Protein AF-C5KXZ4-F1 (afdb_monomer)

InterPro domains:
  IPR020618 Adenylate kinase isoenzyme 6 [PTHR12595] (4-90)
  IPR027417 P-loop containing nucleoside triphosphate hydrolase [G3DSA:3.40.50.300] (2-90)
  IPR027417 P-loop containing nucleoside triphosphate hydrolase [SSF52540] (1-81)

Radius of gyration: 13.12 Å; Cα contacts (8 Å, |Δi|>4): 126; chains: 1; bounding box: 23×27×34 Å

Solvent-accessible surface area (backbone atoms only — not comparable to full-atom values): 5353 Å² total; per-residue (Å²): 131,56,43,64,46,78,47,68,50,69,89,88,77,48,54,71,61,50,47,54,52,49,26,50,73,75,71,61,48,52,71,42,54,42,67,57,48,34,66,76,70,60,31,40,83,50,76,40,80,91,76,74,47,57,62,60,32,59,67,56,44,52,55,51,41,51,76,71,22,44,63,63,67,31,55,34,32,38,35,44,65,77,68,85,80,57,62,97,76,102

Sequence (90 aa):
MPYSVLVAGTPGVGKTTFSKELAAAMGSCRVIELGKTIAAEHLYSEWDDDHNCSIFDEDAVEEHLESLGVFGKENVVVDFHSPDFLPSEW

Organism: Perkinsus marinus (strain ATCC 50983 / TXsc) (NCBI:txid423536)

Secondary structure (DSSP, 8-state):
---EEEE---TTSSHHHHHHHHHHHTTS-EEEEHHHHHHHTT-EEEEETTTTEEEE-HHHHHHHHHHTTTTTTS-EEEE-S--TTS-S--

Nearest PDB structures (foldseek):
  1rkb-assembly1_A  TM=8.802E-01  e=1.628E-07  Homo sapiens
  3iim-assembly1_A  TM=8.734E-01  e=2.442E-07  Homo sapiens
  5jzv-assembly1_A  TM=8.804E-01  e=9.427E-07  Homo sapiens
  3hr7-assembly1_B  TM=6.179E-01  e=6.982E-02  Helicobacter pylori 26695
  1via-assembly1_B  TM=5.655E-01  e=2.201E-01  Campylobacter jejuni

Foldseek 3Di:
DAAEAEQADDPPPCSVVVLQVVCVVVVHFEEAALQVVCVVVVQAPDADPVVRDGRGNLVSSQVVCVVVVNQPGHHYYYYDHDCPSPDPRD

Structure (mmCIF, N/CA/C/O backbone):
data_AF-C5KXZ4-F1
#
_entry.id   AF-C5KXZ4-F1
#
loop_
_atom_site.group_PDB
_atom_site.id
_atom_site.type_symbol
_atom_site.label_atom_id
_atom_site.label_alt_id
_atom_site.label_comp_id
_atom_site.label_asym_id
_atom_site.label_entity_id
_atom_site.label_seq_id
_atom_site.pdbx_PDB_ins_code
_atom_site.Cartn_x
_atom_site.Cartn_y
_atom_site.Cartn_z
_atom_site.occupancy
_atom_site.B_iso_or_equiv
_atom_site.auth_seq_id
_atom_site.auth_comp_id
_atom_site.auth_asym_id
_atom_site.auth_atom_id
_atom_site.pdbx_PDB_model_num
ATOM 1 N N . MET A 1 1 ? -7.608 8.926 16.121 1.00 78.06 1 MET A N 1
ATOM 2 C CA . MET A 1 1 ? -6.764 9.399 15.008 1.00 78.06 1 MET A CA 1
ATOM 3 C C . MET A 1 1 ? -6.651 8.250 14.025 1.00 78.06 1 MET A C 1
ATOM 5 O O . MET A 1 1 ? -6.550 7.125 14.511 1.00 78.06 1 MET A O 1
ATOM 9 N N . PRO A 1 2 ? -6.774 8.513 12.717 1.00 89.88 2 PRO A N 1
ATOM 10 C CA . PRO A 1 2 ? -6.563 7.503 11.687 1.00 89.88 2 PRO A CA 1
ATOM 11 C C . PRO A 1 2 ? -5.128 6.970 11.738 1.00 89.88 2 PRO A C 1
ATOM 13 O O . PRO A 1 2 ? -4.235 7.655 12.243 1.00 89.88 2 PRO A O 1
ATOM 16 N N . TYR A 1 3 ? -4.927 5.745 11.267 1.00 90.88 3 TYR A N 1
ATOM 17 C CA . TYR A 1 3 ? -3.620 5.098 11.234 1.00 90.88 3 TYR A CA 1
ATOM 18 C C . TYR A 1 3 ? -3.480 4.226 9.995 1.00 90.88 3 TYR A C 1
ATOM 20 O O . TYR A 1 3 ? -4.444 3.606 9.545 1.00 90.88 3 TYR A O 1
ATOM 28 N N . SER A 1 4 ? -2.241 4.072 9.546 1.00 93.31 4 SER A N 1
ATOM 29 C CA . SER A 1 4 ? -1.903 3.071 8.550 1.00 93.31 4 SER A CA 1
ATOM 30 C C . SER A 1 4 ? -0.784 2.172 9.037 1.00 93.31 4 SER A C 1
ATOM 32 O O . SER A 1 4 ? 0.145 2.605 9.715 1.00 93.31 4 SER A O 1
ATOM 34 N N . VAL A 1 5 ? -0.914 0.881 8.739 1.00 93.69 5 VAL A N 1
ATOM 35 C CA . VAL A 1 5 ? 0.067 -0.138 9.111 1.00 93.69 5 VAL A CA 1
ATOM 36 C C . VAL A 1 5 ? 0.522 -0.854 7.858 1.00 93.69 5 VAL A C 1
ATOM 38 O O . VAL A 1 5 ? -0.280 -1.473 7.164 1.00 93.69 5 VAL A O 1
ATOM 41 N N . LEU A 1 6 ? 1.821 -0.809 7.592 1.00 93.88 6 LEU A N 1
ATOM 42 C CA . LEU A 1 6 ? 2.438 -1.600 6.543 1.00 93.88 6 LEU A CA 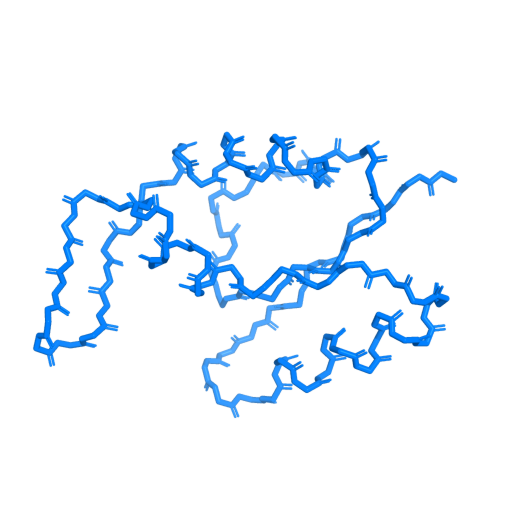1
ATOM 43 C C . LEU A 1 6 ? 2.897 -2.939 7.122 1.00 93.88 6 LEU A C 1
ATOM 45 O O . LEU A 1 6 ? 3.672 -2.994 8.078 1.00 93.88 6 LEU A O 1
ATOM 49 N N . VAL A 1 7 ? 2.461 -4.023 6.494 1.00 94.81 7 VAL A N 1
ATOM 50 C CA . VAL A 1 7 ? 2.955 -5.374 6.733 1.00 94.81 7 VAL A CA 1
ATOM 51 C C . VAL A 1 7 ? 3.893 -5.731 5.588 1.00 94.81 7 VAL A C 1
ATOM 53 O O . VAL A 1 7 ? 3.447 -6.037 4.483 1.00 94.81 7 VAL A O 1
ATOM 56 N N . ALA A 1 8 ? 5.196 -5.696 5.874 1.00 92.69 8 ALA A N 1
ATOM 57 C CA . ALA A 1 8 ? 6.255 -6.021 4.926 1.00 92.69 8 ALA A CA 1
ATOM 58 C C . ALA A 1 8 ? 6.988 -7.320 5.268 1.00 92.69 8 ALA A C 1
ATOM 60 O O . ALA A 1 8 ? 6.945 -7.823 6.390 1.00 92.69 8 ALA A O 1
ATOM 61 N N . GLY A 1 9 ? 7.642 -7.896 4.263 1.00 88.75 9 GLY A N 1
ATOM 62 C CA . GLY A 1 9 ? 8.321 -9.184 4.368 1.00 88.75 9 GLY A CA 1
ATOM 63 C C . GLY A 1 9 ? 8.392 -9.902 3.027 1.00 88.75 9 GLY A C 1
ATOM 64 O O . GLY A 1 9 ? 7.640 -9.602 2.093 1.00 88.75 9 GLY A O 1
ATOM 65 N N . THR A 1 10 ? 9.280 -10.887 2.931 1.00 88.06 10 THR A N 1
ATOM 66 C CA . THR A 1 10 ? 9.501 -11.629 1.686 1.00 88.06 10 THR A CA 1
ATOM 67 C C . THR A 1 10 ? 8.218 -12.327 1.197 1.00 88.06 10 THR A C 1
ATOM 69 O O . THR A 1 10 ? 7.307 -12.621 1.984 1.00 88.06 10 THR A O 1
ATOM 72 N N . PRO A 1 11 ? 8.054 -12.547 -0.118 1.00 85.62 11 PRO A N 1
ATOM 73 C CA . PRO A 1 11 ? 6.930 -13.322 -0.641 1.00 85.62 11 PRO A CA 1
ATOM 74 C C . PRO A 1 11 ? 6.829 -14.707 0.026 1.00 85.62 11 PRO A C 1
ATOM 76 O O . PRO A 1 11 ? 7.837 -15.365 0.261 1.00 85.62 11 PRO A O 1
ATOM 79 N N . GLY A 1 12 ? 5.609 -15.142 0.361 1.00 86.69 12 GLY A N 1
ATOM 80 C CA . GLY A 1 12 ? 5.351 -16.469 0.944 1.00 86.69 12 GLY A CA 1
ATOM 81 C C . GLY A 1 12 ? 5.403 -16.585 2.477 1.00 86.69 12 GLY A C 1
ATOM 82 O O . GLY A 1 12 ? 4.974 -17.606 3.000 1.00 86.69 12 GLY A O 1
ATOM 83 N N . VAL A 1 13 ? 5.825 -15.556 3.224 1.00 91.25 13 VAL A N 1
ATOM 84 C CA . VAL A 1 13 ? 5.933 -15.625 4.708 1.00 91.25 13 VAL A CA 1
ATOM 85 C C . VAL A 1 13 ? 4.605 -15.508 5.471 1.00 91.25 13 VAL A C 1
ATOM 87 O O . VAL A 1 13 ? 4.600 -15.480 6.697 1.00 91.25 13 VAL A O 1
ATOM 90 N N . GLY A 1 14 ? 3.473 -15.417 4.767 1.00 91.62 14 GLY A N 1
ATOM 91 C CA . GLY A 1 14 ? 2.144 -15.344 5.388 1.00 91.62 14 GLY A CA 1
ATOM 92 C C . GLY A 1 14 ? 1.619 -13.934 5.689 1.00 91.62 14 GLY A C 1
ATOM 93 O O . GLY A 1 14 ? 0.648 -13.813 6.432 1.00 91.62 14 GLY A O 1
ATOM 94 N N . LYS A 1 15 ? 2.199 -12.879 5.092 1.00 95.19 15 LYS A N 1
ATOM 95 C CA . LYS A 1 15 ? 1.756 -11.477 5.264 1.00 95.19 15 LYS A CA 1
ATOM 96 C C . LYS A 1 15 ? 0.252 -11.300 5.097 1.00 95.19 15 LYS A C 1
ATOM 98 O O . LYS A 1 15 ? -0.391 -10.770 5.984 1.00 95.19 15 LYS A O 1
ATOM 103 N N . THR A 1 16 ? -0.321 -11.829 4.019 1.00 93.44 16 THR A N 1
ATOM 104 C CA . THR A 1 16 ? -1.750 -11.671 3.723 1.00 93.44 16 THR A CA 1
ATOM 105 C C . THR A 1 16 ? -2.650 -12.275 4.795 1.00 93.44 16 THR A C 1
ATOM 107 O O . THR A 1 16 ? -3.694 -11.707 5.113 1.00 93.44 16 THR A O 1
ATOM 110 N N . THR A 1 17 ? -2.252 -13.411 5.373 1.00 96.00 17 THR A N 1
ATOM 111 C CA . THR A 1 17 ? -2.960 -14.012 6.510 1.00 96.00 17 THR A CA 1
ATOM 112 C C . THR A 1 17 ? -2.853 -13.101 7.728 1.00 96.00 17 THR A C 1
ATOM 114 O O . THR A 1 17 ? -3.873 -12.729 8.304 1.00 96.00 17 THR A O 1
ATOM 117 N N . PHE A 1 18 ? -1.635 -12.663 8.056 1.00 96.62 18 PHE A N 1
ATOM 118 C CA . PHE A 1 18 ? -1.383 -11.772 9.185 1.00 96.62 18 PHE A CA 1
ATOM 119 C C . PHE A 1 18 ? -2.124 -10.433 9.062 1.00 96.62 18 PHE A C 1
ATOM 121 O O . PHE A 1 18 ? -2.777 -10.016 10.009 1.00 96.62 18 PHE A O 1
ATOM 128 N N . SER A 1 19 ? -2.102 -9.782 7.897 1.00 96.75 19 SER A N 1
ATOM 129 C CA . SER A 1 19 ? -2.782 -8.507 7.648 1.00 96.75 19 SER A CA 1
ATOM 130 C C . SER A 1 19 ? -4.290 -8.600 7.877 1.00 96.75 19 SER A C 1
ATOM 132 O O . SER A 1 19 ? -4.886 -7.680 8.433 1.00 96.75 19 SER A O 1
ATOM 134 N N . LYS A 1 20 ? -4.915 -9.720 7.489 1.00 95.69 20 LYS A N 1
ATOM 135 C CA . LYS A 1 20 ? -6.352 -9.962 7.699 1.00 95.69 20 LYS A CA 1
ATOM 136 C C . LYS A 1 20 ? -6.685 -10.168 9.173 1.00 95.69 20 LYS A C 1
ATOM 138 O O . LYS A 1 20 ? -7.654 -9.591 9.663 1.00 95.69 20 LYS A O 1
ATOM 143 N N . GLU A 1 21 ? -5.877 -10.950 9.881 1.00 96.81 21 GLU A N 1
ATOM 144 C CA . GLU A 1 21 ? -6.034 -11.160 11.325 1.00 96.81 21 GLU A CA 1
ATOM 145 C C . GLU A 1 21 ? -5.794 -9.869 12.115 1.00 96.81 21 GLU A C 1
ATOM 147 O O . GLU A 1 21 ? -6.580 -9.534 13.002 1.00 96.81 21 GLU A O 1
ATOM 152 N N . LEU A 1 22 ? -4.763 -9.104 11.748 1.00 95.94 22 LEU A N 1
ATOM 153 C CA . LEU A 1 22 ? -4.445 -7.810 12.340 1.00 95.94 22 LEU A CA 1
ATOM 154 C C . LEU A 1 22 ? -5.601 -6.825 12.152 1.00 95.94 22 LEU A C 1
ATOM 156 O O . LEU A 1 22 ? -6.067 -6.236 13.125 1.00 95.94 22 LEU A O 1
ATOM 160 N N . ALA A 1 23 ? -6.112 -6.689 10.927 1.00 95.75 23 ALA A N 1
ATOM 161 C CA . ALA A 1 23 ? -7.234 -5.803 10.643 1.00 95.75 23 ALA A CA 1
ATOM 162 C C . ALA A 1 23 ? -8.487 -6.175 11.449 1.00 95.75 23 ALA A C 1
ATOM 164 O O . ALA A 1 23 ? -9.162 -5.293 11.982 1.00 95.75 23 ALA A O 1
ATOM 165 N N . ALA A 1 24 ? -8.778 -7.472 11.598 1.00 95.38 24 ALA A N 1
ATOM 166 C CA . ALA A 1 24 ? -9.874 -7.944 12.440 1.00 95.38 24 ALA A CA 1
ATOM 167 C C . ALA A 1 24 ? -9.644 -7.602 13.925 1.00 95.38 24 ALA A C 1
ATOM 169 O O . ALA A 1 24 ? -10.548 -7.084 14.585 1.00 95.38 24 ALA A O 1
ATOM 170 N N . ALA A 1 25 ? -8.429 -7.824 14.435 1.00 95.31 25 ALA A N 1
ATOM 171 C CA . ALA A 1 25 ? -8.055 -7.544 15.821 1.00 95.31 25 ALA A CA 1
ATOM 172 C C . ALA A 1 25 ? -8.080 -6.044 16.167 1.00 95.31 25 ALA A C 1
ATOM 174 O O . ALA A 1 25 ? -8.388 -5.680 17.301 1.00 95.31 25 ALA A O 1
ATOM 175 N N . MET A 1 26 ? -7.808 -5.167 15.197 1.00 92.12 26 MET A N 1
ATOM 176 C CA . MET A 1 26 ? -7.815 -3.708 15.366 1.00 92.12 26 MET A CA 1
ATOM 177 C C . MET A 1 26 ? -9.210 -3.066 15.240 1.00 92.12 26 MET A C 1
ATOM 179 O O . MET A 1 26 ? -9.325 -1.841 15.171 1.00 92.12 26 MET A O 1
ATOM 183 N N . GLY A 1 27 ? -10.279 -3.870 15.236 1.00 89.56 27 GLY A N 1
ATOM 184 C CA . GLY A 1 27 ? -11.658 -3.381 15.150 1.00 89.56 27 GLY A CA 1
ATOM 185 C C . GLY A 1 27 ? -12.250 -3.400 13.740 1.00 89.56 27 GLY A C 1
ATOM 186 O O . GLY A 1 27 ? -13.207 -2.677 13.489 1.00 89.56 27 GLY A O 1
ATOM 187 N N . SER A 1 28 ? -11.723 -4.255 12.853 1.00 87.62 28 SER A N 1
ATOM 188 C CA . SER A 1 28 ? -12.140 -4.419 11.451 1.00 87.62 28 SER A CA 1
ATOM 189 C C . SER A 1 28 ? -11.896 -3.176 10.596 1.00 87.62 28 SER A C 1
ATOM 191 O O . SER A 1 28 ? -12.786 -2.359 10.375 1.00 87.62 28 SER A O 1
ATOM 193 N N . CYS A 1 29 ? -10.677 -3.063 10.076 1.00 93.06 29 CYS A N 1
ATOM 194 C CA . CYS A 1 29 ? -10.291 -2.046 9.102 1.00 93.06 29 CYS A CA 1
ATOM 195 C C . CYS A 1 29 ? -10.021 -2.651 7.712 1.00 93.06 29 CYS A C 1
ATOM 197 O O . CYS A 1 29 ? -10.041 -3.871 7.520 1.00 93.06 29 CYS A O 1
ATOM 199 N N . ARG A 1 30 ? -9.818 -1.793 6.709 1.00 95.38 30 ARG A N 1
ATOM 200 C CA . ARG A 1 30 ? -9.582 -2.232 5.330 1.00 95.38 30 ARG A CA 1
ATOM 201 C C . ARG A 1 30 ? -8.167 -2.792 5.185 1.00 95.38 30 ARG A C 1
ATOM 203 O O . ARG A 1 30 ? -7.208 -2.193 5.663 1.00 95.38 30 ARG A O 1
ATOM 210 N N . VAL A 1 31 ? -8.044 -3.904 4.460 1.00 96.69 31 VAL A N 1
ATOM 211 C CA . VAL A 1 31 ? -6.756 -4.459 4.023 1.00 96.69 31 VAL A CA 1
ATOM 212 C C . VAL A 1 31 ? -6.567 -4.170 2.538 1.00 96.69 31 VAL A C 1
ATOM 214 O O . VAL A 1 31 ? -7.447 -4.475 1.732 1.00 96.69 31 VAL A O 1
ATOM 217 N N . ILE A 1 32 ? -5.423 -3.598 2.181 1.00 96.06 32 ILE A N 1
ATOM 218 C CA . ILE A 1 32 ? -4.989 -3.378 0.803 1.00 96.06 32 ILE A CA 1
ATOM 219 C C . ILE A 1 32 ? -3.867 -4.372 0.508 1.00 96.06 32 ILE A C 1
ATOM 221 O O . ILE A 1 32 ? -2.760 -4.243 1.021 1.00 96.06 32 ILE A O 1
ATOM 225 N N . 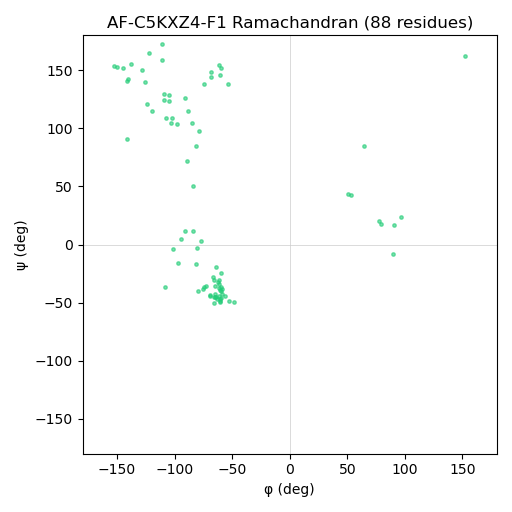GLU A 1 33 ? -4.154 -5.372 -0.322 1.00 95.00 33 GLU A N 1
ATOM 226 C CA . GLU A 1 33 ? -3.139 -6.279 -0.867 1.00 95.00 33 GLU A CA 1
ATOM 227 C C . GLU A 1 33 ? -2.471 -5.584 -2.065 1.00 95.00 33 GLU A C 1
ATOM 229 O O . GLU A 1 33 ? -2.892 -5.766 -3.207 1.00 95.00 33 GLU A O 1
ATOM 234 N N . LEU A 1 34 ? -1.462 -4.746 -1.807 1.00 93.62 34 LEU A N 1
ATOM 235 C CA . LEU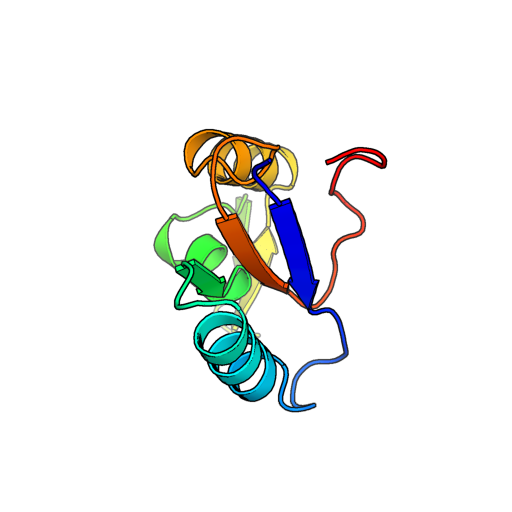 A 1 34 ? -0.993 -3.737 -2.763 1.00 93.62 34 LEU A CA 1
ATOM 236 C C . LEU A 1 34 ? -0.495 -4.334 -4.084 1.00 93.62 34 LEU A C 1
ATOM 238 O O . LEU A 1 34 ? -0.794 -3.797 -5.141 1.00 93.62 34 LEU A O 1
ATOM 242 N N . GLY A 1 35 ? 0.162 -5.496 -4.053 1.00 91.31 35 GLY A N 1
ATOM 243 C CA . GLY A 1 35 ? 0.572 -6.184 -5.284 1.00 91.31 35 GLY A CA 1
ATOM 244 C C . GLY A 1 35 ? -0.607 -6.578 -6.186 1.00 91.31 35 GLY A C 1
ATOM 245 O O . GLY A 1 35 ? -0.494 -6.522 -7.406 1.00 91.31 35 GLY A O 1
ATOM 246 N N . LYS A 1 36 ? -1.763 -6.929 -5.603 1.00 91.88 36 LYS A N 1
ATOM 247 C CA . LYS A 1 36 ? -2.987 -7.202 -6.374 1.00 91.88 36 LYS A CA 1
ATOM 248 C C . LYS A 1 36 ? -3.626 -5.918 -6.881 1.00 91.88 36 LYS A C 1
ATOM 250 O O . LYS A 1 36 ? -4.120 -5.912 -8.000 1.00 91.88 36 LYS A O 1
ATOM 255 N N . THR A 1 37 ? -3.611 -4.858 -6.074 1.00 93.62 37 THR A N 1
ATOM 256 C CA . THR A 1 37 ? -4.102 -3.538 -6.482 1.00 93.62 37 THR A CA 1
ATOM 257 C C . THR A 1 37 ? -3.308 -3.005 -7.670 1.00 93.62 37 THR A C 1
ATOM 259 O O . THR A 1 37 ? -3.912 -2.626 -8.661 1.00 93.62 37 THR A O 1
ATOM 262 N N . ILE A 1 38 ? -1.974 -3.071 -7.620 1.00 92.06 38 ILE A N 1
ATOM 263 C CA . ILE A 1 38 ? -1.085 -2.686 -8.727 1.00 92.06 38 ILE A CA 1
ATOM 264 C C . ILE A 1 38 ? -1.475 -3.407 -10.018 1.00 92.06 38 ILE A C 1
ATOM 266 O O . ILE A 1 38 ? -1.631 -2.773 -11.058 1.00 92.06 38 ILE A O 1
ATOM 270 N N . ALA A 1 39 ? -1.672 -4.727 -9.941 1.00 89.62 39 ALA A N 1
ATOM 271 C CA . ALA A 1 39 ? -2.053 -5.529 -11.095 1.00 89.62 39 ALA A CA 1
ATOM 272 C C . ALA A 1 39 ? -3.454 -5.169 -11.628 1.00 89.62 39 ALA A C 1
ATOM 274 O O . ALA A 1 39 ? -3.633 -5.029 -12.835 1.00 89.62 39 ALA A O 1
ATOM 275 N N . ALA A 1 40 ? -4.438 -5.025 -10.735 1.00 92.38 40 ALA A N 1
ATOM 276 C CA . ALA A 1 40 ? -5.842 -4.796 -11.083 1.00 92.38 40 ALA A CA 1
ATOM 277 C C . ALA A 1 40 ? -6.123 -3.379 -11.607 1.00 92.38 40 ALA A C 1
ATOM 279 O O . ALA A 1 40 ? -6.951 -3.212 -12.497 1.00 92.38 40 ALA A O 1
ATOM 280 N N . GLU A 1 41 ? -5.434 -2.378 -11.062 1.00 93.75 41 GLU A N 1
ATOM 281 C CA . GLU A 1 41 ? -5.587 -0.962 -11.417 1.00 93.75 41 GLU A CA 1
ATOM 282 C C . GLU A 1 41 ? -4.573 -0.521 -12.489 1.00 93.75 41 GLU A C 1
ATOM 284 O O . GLU A 1 41 ? -4.514 0.654 -12.838 1.00 93.75 41 GLU A O 1
ATOM 289 N N . HIS A 1 42 ? -3.781 -1.460 -13.027 1.00 91.62 42 HIS A N 1
ATOM 290 C CA . HIS A 1 42 ? -2.746 -1.207 -14.034 1.00 91.62 42 HIS A CA 1
ATOM 291 C C . HIS A 1 42 ? -1.742 -0.109 -13.625 1.00 91.62 42 HIS A C 1
ATOM 293 O O . HIS A 1 42 ? -1.357 0.729 -14.437 1.00 91.62 42 HIS A O 1
ATOM 299 N N . LEU A 1 43 ? -1.297 -0.121 -12.361 1.00 93.12 43 LEU A N 1
ATOM 300 C CA . LEU A 1 43 ? -0.346 0.858 -11.799 1.00 93.12 43 LEU A CA 1
ATOM 301 C C . LEU A 1 43 ? 1.107 0.470 -12.112 1.00 93.12 43 LEU A C 1
ATOM 303 O O . LEU A 1 43 ? 1.952 0.338 -11.226 1.00 93.12 43 LEU A O 1
ATOM 307 N N . TYR A 1 44 ? 1.384 0.185 -13.377 1.00 90.31 44 TYR A N 1
ATOM 308 C CA . TYR A 1 44 ? 2.690 -0.230 -13.867 1.00 90.31 44 TYR A CA 1
ATOM 309 C C . TYR A 1 44 ? 2.887 0.230 -15.307 1.00 90.31 44 TYR A C 1
ATOM 311 O O . TYR A 1 44 ? 1.929 0.368 -16.066 1.00 90.31 44 TYR A O 1
ATOM 319 N N . SER A 1 45 ? 4.142 0.436 -15.694 1.00 82.38 45 SER A N 1
ATOM 320 C CA . SER A 1 45 ? 4.492 0.824 -17.064 1.00 82.38 45 SER A CA 1
ATOM 321 C C . SER A 1 45 ? 4.486 -0.374 -18.014 1.00 82.38 45 SER A C 1
ATOM 323 O O . SER A 1 45 ? 4.000 -0.278 -19.140 1.00 82.38 45 SER A O 1
ATOM 325 N N . GLU A 1 46 ? 4.982 -1.519 -17.542 1.00 77.06 46 GLU A N 1
ATOM 326 C CA . GLU A 1 46 ? 5.079 -2.765 -18.298 1.00 77.06 46 GLU A CA 1
ATOM 327 C C . GLU A 1 46 ? 4.751 -3.964 -17.394 1.00 77.06 46 GLU A C 1
ATOM 329 O O . GLU A 1 46 ? 5.135 -4.011 -16.220 1.00 77.06 46 GLU A O 1
ATOM 334 N N . TRP A 1 47 ? 4.030 -4.938 -17.951 1.00 78.38 47 TRP A N 1
ATOM 335 C CA . TRP A 1 47 ? 3.727 -6.217 -17.312 1.00 78.38 47 TRP A CA 1
ATOM 336 C C . TRP A 1 47 ? 4.502 -7.333 -18.007 1.00 78.38 47 TRP A C 1
ATOM 338 O O . TRP A 1 47 ? 4.454 -7.450 -19.231 1.00 78.38 47 TRP A O 1
ATOM 348 N N . ASP A 1 48 ? 5.199 -8.151 -17.225 1.00 77.12 48 ASP A N 1
ATOM 349 C CA . ASP A 1 48 ? 5.880 -9.357 -17.682 1.00 77.12 48 ASP A CA 1
ATOM 350 C C . ASP A 1 48 ? 4.983 -10.572 -17.393 1.00 77.12 48 ASP A C 1
ATOM 352 O O . ASP A 1 48 ? 4.869 -11.032 -16.252 1.00 77.12 48 ASP A O 1
ATOM 356 N N . ASP A 1 49 ? 4.332 -11.091 -18.439 1.00 75.81 49 ASP A N 1
ATOM 357 C CA . ASP A 1 49 ? 3.479 -12.284 -18.365 1.00 75.81 49 ASP A CA 1
ATOM 358 C C . ASP A 1 49 ? 4.267 -13.571 -18.060 1.00 75.81 49 ASP A C 1
ATOM 360 O O . ASP A 1 49 ? 3.720 -14.491 -17.448 1.00 75.81 49 ASP A O 1
ATOM 364 N N . ASP A 1 50 ? 5.546 -13.643 -18.449 1.00 78.19 50 ASP A N 1
ATOM 365 C CA . ASP A 1 50 ? 6.385 -14.832 -18.264 1.00 78.19 50 ASP A CA 1
ATOM 366 C C . ASP A 1 50 ? 6.804 -14.990 -16.795 1.00 78.19 50 ASP A C 1
ATOM 368 O O . ASP A 1 50 ? 6.854 -16.105 -16.263 1.00 78.19 50 ASP A O 1
ATOM 372 N N . HIS A 1 51 ? 7.071 -13.872 -16.118 1.00 72.62 51 HIS A N 1
ATOM 373 C CA . HIS A 1 51 ? 7.465 -13.834 -14.707 1.00 72.62 51 HIS A CA 1
ATOM 374 C C . HIS A 1 51 ? 6.318 -13.447 -13.766 1.00 72.62 51 HIS A C 1
ATOM 376 O O . HIS A 1 51 ? 6.493 -13.489 -12.543 1.00 72.62 51 HIS A O 1
ATOM 382 N N . ASN A 1 52 ? 5.144 -13.117 -14.317 1.00 68.81 52 ASN A N 1
ATOM 383 C CA . ASN A 1 52 ? 3.959 -12.661 -13.590 1.00 68.81 52 ASN A CA 1
ATOM 384 C C . ASN A 1 52 ? 4.301 -11.513 -12.621 1.00 68.81 52 ASN A C 1
ATOM 386 O O . ASN A 1 52 ? 3.904 -11.517 -11.448 1.00 68.81 52 ASN A O 1
ATOM 390 N N . CYS A 1 53 ? 5.115 -10.572 -13.103 1.00 68.88 53 CYS A N 1
ATOM 391 C CA . CYS A 1 53 ? 5.588 -9.422 -12.350 1.00 68.88 53 CYS A CA 1
ATOM 392 C C . CYS A 1 53 ? 5.561 -8.163 -13.216 1.00 68.88 53 CYS A C 1
ATOM 394 O O . CYS A 1 53 ? 5.615 -8.217 -14.438 1.00 68.88 53 CYS A O 1
ATOM 396 N N . SER A 1 54 ? 5.472 -7.008 -12.575 1.00 71.69 54 SER A N 1
ATOM 397 C CA . SER A 1 54 ? 5.543 -5.716 -13.244 1.00 71.69 54 SER A CA 1
ATOM 398 C C . SER A 1 54 ? 6.582 -4.845 -12.574 1.00 71.69 54 SER A C 1
ATOM 400 O O . SER A 1 54 ? 6.766 -4.915 -11.354 1.00 71.69 54 SER A O 1
ATOM 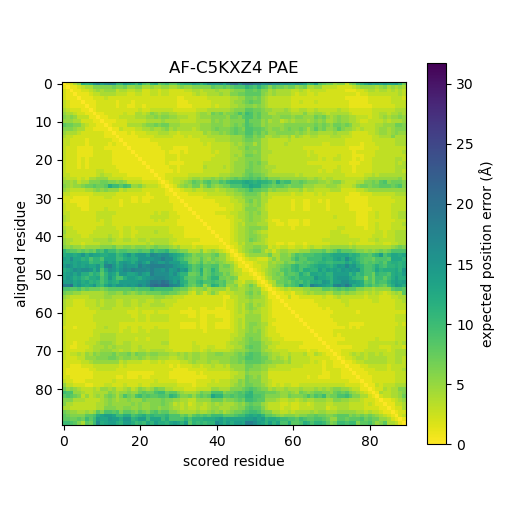402 N N . ILE A 1 55 ? 7.199 -3.967 -13.358 1.00 81.62 55 ILE A N 1
ATOM 403 C CA . ILE A 1 55 ? 7.838 -2.780 -12.800 1.00 81.62 55 ILE A CA 1
ATOM 404 C C . ILE A 1 55 ? 6.698 -1.800 -1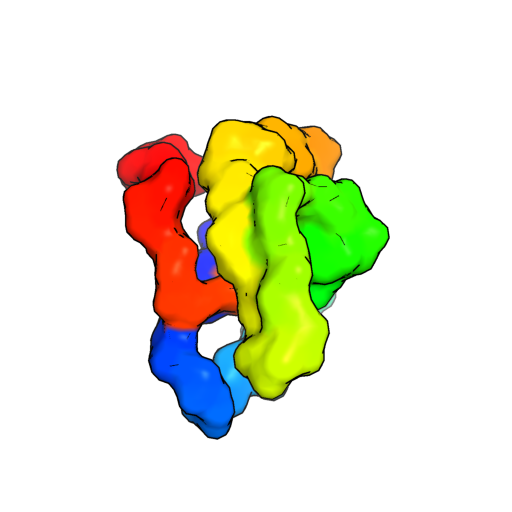2.539 1.00 81.62 55 ILE A C 1
ATOM 406 O O . ILE A 1 55 ? 6.165 -1.186 -13.465 1.00 81.62 55 ILE A O 1
ATOM 410 N N . PHE A 1 56 ? 6.242 -1.759 -11.287 1.00 88.31 56 PHE A N 1
ATOM 411 C CA . PHE A 1 56 ? 5.161 -0.862 -10.905 1.00 88.31 56 PHE A CA 1
ATOM 412 C C . PHE A 1 56 ? 5.622 0.591 -10.967 1.00 88.31 56 PHE A C 1
ATOM 414 O O . PHE A 1 56 ? 6.800 0.892 -10.783 1.00 88.31 56 PHE A O 1
ATOM 421 N N . ASP A 1 57 ? 4.681 1.469 -11.288 1.00 91.19 57 ASP A N 1
ATOM 422 C CA . ASP A 1 57 ? 4.911 2.904 -11.350 1.00 91.19 57 ASP A CA 1
ATOM 423 C C . ASP A 1 57 ? 4.747 3.459 -9.932 1.00 91.19 57 ASP A C 1
ATOM 425 O O . ASP A 1 57 ? 3.640 3.502 -9.397 1.00 91.19 57 ASP A O 1
ATOM 429 N N . GLU A 1 58 ? 5.871 3.781 -9.291 1.00 91.44 58 GLU A N 1
ATOM 430 C CA . GLU A 1 58 ? 5.925 4.234 -7.899 1.00 91.44 58 GLU A CA 1
ATOM 431 C C . GLU A 1 58 ? 5.040 5.467 -7.656 1.00 91.44 58 GLU A C 1
ATOM 433 O O . GLU A 1 58 ? 4.256 5.464 -6.703 1.00 91.44 58 GLU A O 1
ATOM 438 N N . ASP A 1 59 ? 5.086 6.452 -8.560 1.00 92.00 59 ASP A N 1
ATOM 439 C CA . ASP A 1 59 ? 4.299 7.687 -8.470 1.00 92.00 59 ASP A CA 1
ATOM 440 C C . ASP A 1 59 ? 2.796 7.381 -8.588 1.00 92.00 59 ASP A C 1
ATOM 442 O O . ASP A 1 59 ? 1.983 7.850 -7.787 1.00 92.00 59 ASP A O 1
ATOM 446 N N . ALA A 1 60 ? 2.411 6.536 -9.552 1.00 93.69 60 ALA A N 1
ATOM 447 C CA . ALA A 1 60 ? 1.012 6.144 -9.733 1.00 93.69 60 ALA A CA 1
ATOM 448 C C . ALA A 1 60 ? 0.474 5.340 -8.537 1.00 93.69 60 ALA A C 1
ATOM 450 O O . ALA A 1 60 ? -0.696 5.464 -8.162 1.00 93.69 60 ALA A O 1
ATOM 451 N N . VAL A 1 61 ? 1.316 4.500 -7.929 1.00 94.25 61 VAL A N 1
ATOM 452 C CA . VAL A 1 61 ? 0.948 3.737 -6.734 1.00 94.25 61 VAL A CA 1
ATOM 453 C C . VAL A 1 61 ? 0.781 4.653 -5.528 1.00 94.25 61 VAL A C 1
ATOM 455 O O . VAL A 1 61 ? -0.193 4.489 -4.789 1.00 94.25 61 VAL A O 1
ATOM 458 N N . GLU A 1 62 ? 1.678 5.617 -5.331 1.00 93.56 62 GLU A N 1
ATOM 459 C CA . GLU A 1 62 ? 1.563 6.606 -4.259 1.00 93.56 62 GLU A CA 1
ATOM 460 C C . GLU A 1 62 ? 0.279 7.440 -4.399 1.00 93.56 62 GLU A C 1
ATOM 462 O O . GLU A 1 62 ? -0.508 7.507 -3.449 1.00 93.56 62 GLU A O 1
ATOM 467 N N . GLU A 1 63 ? -0.003 7.977 -5.593 1.00 94.31 63 GLU A N 1
ATOM 468 C CA . GLU A 1 63 ? -1.233 8.735 -5.872 1.00 94.31 63 GLU A CA 1
ATOM 469 C C . GLU A 1 63 ? -2.484 7.882 -5.606 1.00 94.31 63 GLU A C 1
ATOM 471 O O . GLU A 1 63 ? -3.456 8.327 -4.979 1.00 94.31 63 GLU A O 1
ATOM 476 N N . HIS A 1 64 ? -2.456 6.611 -6.020 1.00 95.56 64 HIS A N 1
ATOM 477 C CA . HIS A 1 64 ? -3.554 5.694 -5.754 1.00 95.56 64 HIS A CA 1
ATOM 478 C C . HIS A 1 64 ? -3.750 5.469 -4.247 1.00 95.56 64 HIS A C 1
ATOM 480 O O . HIS A 1 64 ? -4.878 5.572 -3.760 1.00 95.56 64 HIS A O 1
ATOM 486 N N . LEU A 1 65 ? -2.685 5.210 -3.482 1.00 94.69 65 LEU A N 1
ATOM 487 C CA . LEU A 1 65 ? -2.754 5.042 -2.024 1.00 94.69 65 LEU A CA 1
ATOM 488 C C . LEU A 1 65 ? -3.282 6.302 -1.320 1.00 94.69 65 LEU A C 1
ATOM 490 O O . LEU A 1 65 ? -4.110 6.187 -0.406 1.00 94.69 65 LEU A O 1
ATOM 494 N N . GLU A 1 66 ? -2.889 7.494 -1.774 1.00 94.00 66 GLU A N 1
ATOM 495 C CA . GLU A 1 66 ? -3.432 8.756 -1.269 1.00 94.00 66 GLU A CA 1
ATOM 496 C C . GLU A 1 66 ? -4.945 8.857 -1.517 1.00 94.00 66 GLU A C 1
ATOM 498 O O . GLU A 1 66 ? -5.708 9.214 -0.607 1.00 94.00 66 GLU A O 1
ATOM 503 N N . SER A 1 67 ? -5.398 8.490 -2.721 1.00 94.88 67 SER A N 1
ATOM 504 C CA . SER A 1 67 ? -6.822 8.490 -3.084 1.00 94.88 67 SER A CA 1
ATOM 505 C C . SER A 1 67 ? -7.652 7.532 -2.218 1.00 94.88 67 SER A C 1
ATOM 507 O O . SER A 1 67 ? -8.815 7.808 -1.913 1.00 94.88 67 SER A O 1
ATOM 509 N N . LEU A 1 68 ? -7.040 6.435 -1.755 1.00 94.00 68 LEU A N 1
ATOM 510 C CA . LEU A 1 68 ? -7.647 5.467 -0.841 1.00 94.00 68 LEU A CA 1
ATOM 511 C C . LEU A 1 68 ? -7.616 5.914 0.629 1.00 94.00 68 LEU A C 1
ATOM 513 O O . LEU A 1 68 ? -8.152 5.208 1.485 1.00 94.00 68 LE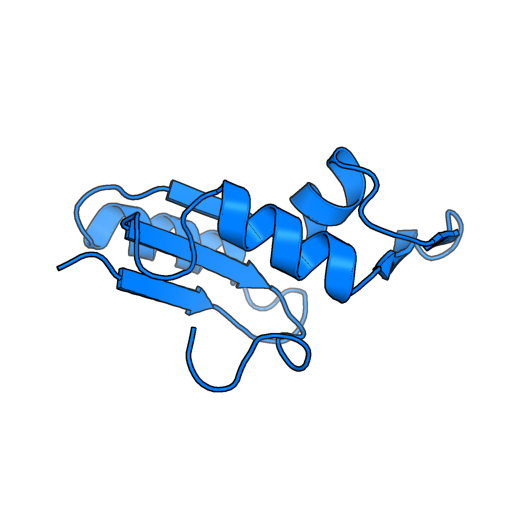U A O 1
ATOM 517 N N . GLY A 1 69 ? -7.008 7.065 0.928 1.00 93.50 69 GLY A N 1
ATOM 518 C CA . GLY A 1 69 ? -6.939 7.632 2.271 1.00 93.50 69 GLY A CA 1
ATOM 519 C C . GLY A 1 69 ? -5.880 7.004 3.176 1.00 93.50 69 GLY A C 1
ATOM 520 O O . GLY A 1 69 ? -5.945 7.189 4.393 1.00 93.50 69 GLY A O 1
ATOM 521 N N . VAL A 1 70 ? -4.911 6.286 2.598 1.00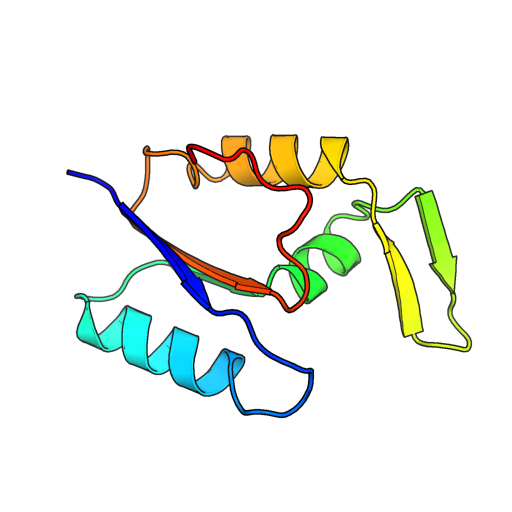 94.00 70 VAL A N 1
ATOM 522 C CA . VAL A 1 70 ? -3.841 5.601 3.342 1.00 94.00 70 VAL A CA 1
ATOM 523 C C . VAL A 1 70 ? -2.978 6.595 4.120 1.00 94.00 70 VAL A C 1
ATOM 525 O O . VAL A 1 70 ? -2.559 6.291 5.231 1.00 94.00 70 VAL A O 1
ATOM 528 N N . PHE A 1 71 ? -2.793 7.812 3.617 1.00 92.31 71 PHE A N 1
ATOM 529 C CA . PHE A 1 71 ? -1.996 8.836 4.293 1.00 92.31 71 PHE A CA 1
ATOM 530 C C . PHE A 1 71 ? -2.847 9.674 5.25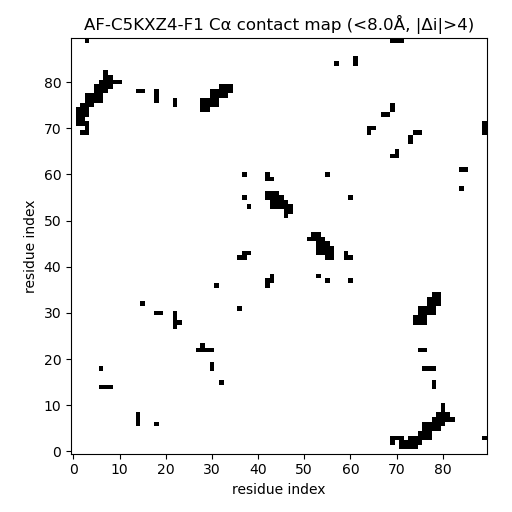7 1.00 92.31 71 PHE A C 1
ATOM 532 O O . PHE A 1 71 ? -3.219 10.819 4.992 1.00 92.31 71 PHE A O 1
ATOM 539 N N . GLY A 1 72 ? -3.239 9.053 6.373 1.00 88.69 72 GLY A N 1
ATOM 540 C CA . GLY A 1 72 ? -3.841 9.744 7.517 1.00 88.69 72 GLY A CA 1
ATOM 541 C C . GLY A 1 72 ? -5.317 10.133 7.383 1.00 88.69 72 GLY A C 1
ATOM 542 O O . GLY A 1 72 ? -5.775 11.004 8.125 1.00 88.69 72 GLY A O 1
ATOM 543 N N . LYS A 1 73 ? -6.083 9.509 6.477 1.00 91.25 73 LYS A N 1
ATOM 544 C CA . LYS A 1 73 ? -7.540 9.739 6.359 1.00 91.25 73 LYS A CA 1
ATOM 545 C C . LYS A 1 73 ? -8.362 8.551 6.856 1.00 91.25 73 LYS A C 1
ATOM 547 O O . LYS A 1 73 ? -9.385 8.759 7.501 1.00 91.25 73 LYS A O 1
ATOM 552 N N . GLU A 1 74 ? -7.891 7.333 6.619 1.00 92.62 74 GLU A N 1
ATOM 553 C CA . GLU A 1 74 ? -8.586 6.089 6.957 1.00 92.62 74 GLU A CA 1
ATOM 554 C C . GLU A 1 74 ? -7.744 5.192 7.875 1.00 92.62 74 GLU A C 1
ATOM 556 O O . GLU A 1 74 ? -6.539 5.384 8.023 1.00 92.62 74 GLU A O 1
ATOM 561 N N . ASN A 1 75 ? -8.386 4.199 8.499 1.00 94.88 75 ASN A N 1
ATOM 562 C CA . ASN A 1 75 ? -7.675 3.111 9.173 1.00 94.88 75 ASN A CA 1
ATOM 563 C C . ASN A 1 75 ? -7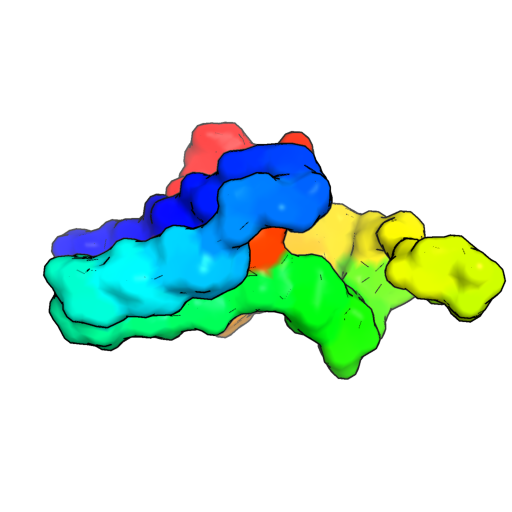.399 2.001 8.163 1.00 94.88 75 ASN A C 1
ATOM 565 O O . ASN A 1 75 ? -8.345 1.378 7.667 1.00 94.88 75 ASN A O 1
ATOM 569 N N . VAL A 1 76 ? -6.128 1.741 7.863 1.00 95.44 76 VAL A N 1
ATOM 570 C CA . VAL A 1 76 ? -5.773 0.829 6.769 1.00 95.44 76 VAL A CA 1
ATOM 571 C C . VAL A 1 76 ? -4.587 -0.060 7.118 1.00 95.44 76 VAL A C 1
ATOM 573 O O . VAL A 1 76 ? -3.625 0.361 7.755 1.00 95.44 76 VAL A O 1
ATOM 576 N N . VAL A 1 77 ? -4.643 -1.311 6.669 1.00 96.31 77 VAL A N 1
ATOM 577 C CA . VAL A 1 77 ? -3.496 -2.223 6.660 1.00 96.31 77 VAL A CA 1
ATOM 578 C C . VAL A 1 77 ? -3.067 -2.427 5.214 1.00 96.31 77 VAL A C 1
ATOM 580 O O . VAL A 1 77 ? -3.870 -2.852 4.386 1.00 96.31 77 VAL A O 1
ATOM 583 N N . VAL A 1 78 ? -1.806 -2.150 4.907 1.00 95.69 78 VAL A N 1
ATOM 584 C CA . VAL A 1 78 ? -1.212 -2.344 3.581 1.00 95.69 78 VAL A CA 1
ATOM 585 C C . VAL A 1 78 ? -0.315 -3.580 3.628 1.00 95.69 78 VAL A C 1
ATOM 587 O O . VAL A 1 78 ? 0.588 -3.662 4.453 1.00 95.69 78 VAL A O 1
ATOM 590 N N . ASP A 1 79 ? -0.565 -4.560 2.764 1.00 95.25 79 ASP A N 1
ATOM 591 C CA . ASP A 1 79 ? 0.275 -5.749 2.574 1.00 95.25 79 ASP A CA 1
ATOM 592 C C . ASP A 1 79 ? 1.115 -5.575 1.308 1.00 95.25 79 ASP A C 1
ATOM 594 O O . ASP A 1 79 ? 0.587 -5.612 0.190 1.00 95.25 79 ASP A O 1
ATOM 598 N N . PHE A 1 80 ? 2.424 -5.379 1.486 1.00 93.44 80 PHE A N 1
ATOM 599 C CA . PHE A 1 80 ? 3.355 -5.261 0.372 1.00 93.44 80 PHE A CA 1
ATOM 600 C C . PHE A 1 80 ? 4.770 -5.698 0.734 1.00 93.44 80 PHE A C 1
ATOM 602 O O . PHE A 1 80 ? 5.166 -5.668 1.889 1.00 93.44 80 PHE A O 1
ATOM 609 N N . HIS A 1 81 ? 5.551 -6.141 -0.249 1.00 87.12 81 HIS A N 1
ATOM 610 C CA . HIS A 1 81 ? 6.871 -6.724 0.006 1.00 87.12 81 HIS A CA 1
ATOM 611 C C . HIS A 1 81 ? 8.042 -5.743 -0.171 1.00 87.12 81 HIS A C 1
ATOM 613 O O . HIS A 1 81 ? 9.122 -6.053 0.324 1.00 87.12 81 HIS A O 1
ATOM 619 N N . SER A 1 82 ? 7.846 -4.595 -0.832 1.00 85.19 82 SER A N 1
ATOM 620 C CA . SER A 1 82 ? 8.900 -3.601 -1.104 1.00 85.19 82 SER A CA 1
ATOM 621 C C . SER A 1 82 ? 8.354 -2.170 -0.961 1.00 85.19 82 SER A C 1
ATOM 623 O O . SER A 1 82 ? 7.786 -1.630 -1.900 1.00 85.19 82 SER A O 1
ATOM 625 N N . PRO A 1 83 ? 8.436 -1.562 0.231 1.00 81.44 83 PRO A N 1
ATOM 626 C CA . PRO A 1 83 ? 7.827 -0.260 0.509 1.00 81.44 83 PRO A CA 1
ATOM 627 C C . PRO A 1 83 ? 8.746 0.939 0.247 1.00 81.44 83 PRO A C 1
ATOM 629 O O . PRO A 1 83 ? 8.433 2.031 0.703 1.00 81.44 83 PRO A O 1
ATOM 632 N N . ASP A 1 84 ? 9.885 0.743 -0.419 1.00 86.44 84 ASP A N 1
ATOM 633 C CA . ASP A 1 84 ? 10.975 1.732 -0.467 1.00 86.44 84 ASP A CA 1
ATOM 634 C C . ASP A 1 84 ? 10.589 3.043 -1.175 1.00 86.44 84 ASP A C 1
ATOM 636 O O . ASP A 1 84 ? 11.233 4.066 -0.956 1.00 86.44 84 ASP A O 1
ATOM 640 N N . PHE A 1 85 ? 9.523 3.013 -1.978 1.00 86.62 85 PHE A N 1
ATOM 641 C CA . PHE A 1 85 ? 8.955 4.169 -2.669 1.00 86.62 85 PHE A CA 1
ATOM 642 C C . PHE A 1 85 ? 8.025 5.022 -1.792 1.00 86.62 85 PHE A C 1
ATOM 644 O O . PHE A 1 85 ? 7.723 6.156 -2.146 1.00 86.62 85 PHE A O 1
ATOM 651 N N . LEU A 1 86 ? 7.541 4.493 -0.661 1.00 87.62 86 LEU A N 1
ATOM 652 C CA . LEU A 1 86 ? 6.637 5.242 0.209 1.00 87.62 86 LEU A CA 1
ATOM 653 C C . LEU A 1 86 ? 7.378 6.414 0.868 1.00 87.62 86 LEU A C 1
ATOM 655 O O . LEU A 1 86 ? 8.540 6.263 1.266 1.00 87.62 86 LEU A O 1
ATOM 659 N N . PRO A 1 87 ? 6.707 7.562 1.067 1.00 84.19 87 PRO A N 1
ATOM 660 C CA . PRO A 1 87 ? 7.322 8.687 1.744 1.00 84.19 87 PRO A CA 1
ATOM 661 C C . PRO A 1 87 ? 7.725 8.307 3.174 1.00 84.19 87 PRO A C 1
ATOM 663 O O . PRO A 1 87 ? 7.069 7.520 3.859 1.00 84.19 87 PRO A O 1
ATOM 666 N N . SER A 1 88 ? 8.832 8.883 3.652 1.00 77.50 88 SER A N 1
ATOM 667 C CA . SER A 1 88 ? 9.375 8.597 4.989 1.00 77.50 88 SER A CA 1
ATOM 668 C C . SER A 1 88 ? 8.403 8.932 6.126 1.00 77.50 88 SER A C 1
ATOM 670 O O . SER A 1 88 ? 8.502 8.360 7.211 1.00 77.50 88 SER A O 1
ATOM 672 N N . GLU A 1 89 ? 7.475 9.854 5.868 1.00 75.00 89 GLU A N 1
ATOM 673 C CA . GLU A 1 89 ? 6.307 10.142 6.695 1.00 75.00 89 GLU A CA 1
ATOM 674 C C . GLU A 1 89 ? 5.068 9.895 5.832 1.00 75.00 89 GLU A C 1
ATOM 676 O O . GLU A 1 89 ? 4.874 10.582 4.830 1.00 75.00 89 GLU A O 1
ATOM 681 N N . TRP A 1 90 ? 4.265 8.899 6.202 1.00 75.31 90 TRP A N 1
ATOM 682 C CA . TRP A 1 90 ? 3.071 8.475 5.477 1.00 75.31 90 TRP A CA 1
ATOM 683 C C . TRP A 1 90 ? 1.929 8.173 6.451 1.00 75.31 90 TRP A C 1
ATOM 685 O O . TRP A 1 90 ? 2.214 7.729 7.590 1.00 75.31 90 TRP A O 1
#

Mean predicted aligned error: 4.3 Å

pLDDT: mean 89.61, std 7.04, range [68.81, 96.81]